Protein AF-A0A9E2GRT7-F1 (afdb_monomer_lite)

pLDDT: mean 91.52, std 11.61, range [44.62, 98.31]

Radius of gyration: 13.32 Å; chains: 1; bounding box: 32×27×40 Å

Structure (mmCIF, N/CA/C/O backbone):
data_AF-A0A9E2GRT7-F1
#
_entry.id   AF-A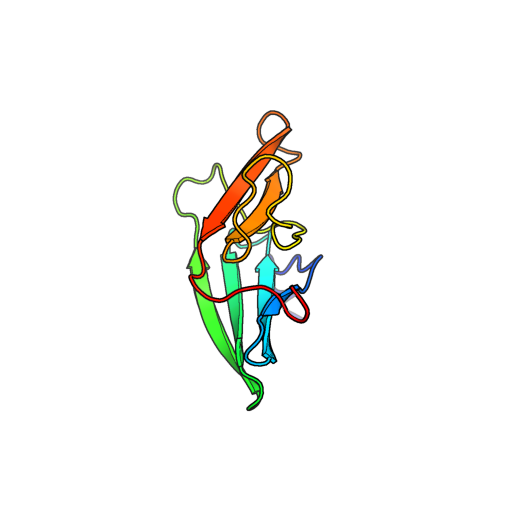0A9E2GRT7-F1
#
loop_
_atom_site.group_PDB
_atom_site.id
_atom_site.type_symbol
_atom_site.label_atom_id
_atom_site.label_alt_id
_atom_site.label_comp_id
_atom_site.label_asym_id
_atom_site.label_entity_id
_atom_site.label_seq_id
_atom_site.pdbx_PDB_ins_code
_atom_site.Cartn_x
_atom_site.Cartn_y
_atom_site.Cartn_z
_atom_site.occupancy
_atom_site.B_iso_or_equiv
_atom_site.auth_seq_id
_atom_site.auth_comp_id
_atom_site.auth_asym_id
_atom_site.auth_atom_id
_atom_site.pdbx_PDB_model_num
ATOM 1 N N . ARG A 1 1 ? 10.953 -20.553 -23.332 1.00 48.09 1 ARG A N 1
ATOM 2 C CA . ARG A 1 1 ? 10.163 -20.373 -22.091 1.00 48.09 1 ARG A CA 1
ATOM 3 C C . ARG A 1 1 ? 10.580 -19.038 -21.504 1.00 48.09 1 ARG A C 1
ATOM 5 O O . ARG A 1 1 ? 11.713 -18.939 -21.064 1.00 48.09 1 ARG A O 1
ATOM 12 N N . VAL A 1 2 ? 9.734 -18.015 -21.602 1.00 44.62 2 VAL A N 1
ATOM 13 C CA . VAL A 1 2 ? 9.986 -16.726 -20.946 1.00 44.62 2 VAL A CA 1
ATOM 14 C C . VAL A 1 2 ? 9.619 -16.920 -19.480 1.00 44.62 2 VAL A C 1
ATOM 16 O O . VAL A 1 2 ? 8.494 -17.322 -19.186 1.00 44.62 2 VAL A O 1
ATOM 19 N N . VAL A 1 3 ? 10.580 -16.751 -18.581 1.00 50.94 3 VAL A N 1
ATOM 20 C CA . VAL A 1 3 ? 10.282 -16.506 -17.169 1.00 50.94 3 VAL A CA 1
ATOM 21 C C . VAL A 1 3 ? 10.001 -15.007 -17.119 1.00 50.94 3 VAL A C 1
ATOM 23 O O . VAL A 1 3 ? 10.875 -14.255 -17.538 1.00 50.94 3 VAL A O 1
ATOM 26 N N . PRO A 1 4 ? 8.793 -14.544 -16.763 1.00 52.09 4 PRO A N 1
ATOM 27 C CA . PRO A 1 4 ? 8.567 -13.118 -16.613 1.00 52.09 4 PRO A CA 1
ATOM 28 C C . PRO A 1 4 ? 9.432 -12.645 -15.446 1.00 52.09 4 PRO A C 1
ATOM 30 O O . PRO A 1 4 ? 9.160 -12.986 -14.293 1.00 52.09 4 PRO A O 1
ATOM 33 N N . ASP A 1 5 ? 10.504 -11.922 -15.747 1.00 61.56 5 ASP A N 1
ATOM 34 C CA . ASP A 1 5 ? 11.259 -11.199 -14.736 1.00 61.56 5 ASP A CA 1
ATOM 35 C C . ASP A 1 5 ? 10.284 -10.205 -14.081 1.00 61.56 5 ASP A C 1
ATOM 37 O O . ASP A 1 5 ? 9.695 -9.370 -14.766 1.00 61.56 5 ASP A O 1
ATOM 41 N N . GLY A 1 6 ? 10.049 -10.323 -12.770 1.00 62.75 6 GLY A N 1
ATOM 42 C CA . GLY A 1 6 ? 9.459 -9.221 -12.000 1.00 62.75 6 GLY A CA 1
ATOM 43 C C . GLY A 1 6 ? 8.170 -9.476 -11.216 1.00 62.75 6 GLY A C 1
ATOM 44 O O . GLY A 1 6 ? 7.659 -8.531 -10.629 1.00 62.75 6 GLY A O 1
ATOM 45 N N . MET A 1 7 ? 7.623 -10.692 -11.123 1.00 68.00 7 MET A N 1
ATOM 46 C CA . MET A 1 7 ? 6.476 -10.938 -10.223 1.00 68.00 7 MET A CA 1
ATOM 47 C C . MET A 1 7 ? 6.887 -11.637 -8.930 1.00 68.00 7 MET A C 1
ATOM 49 O O . MET A 1 7 ? 6.910 -12.863 -8.856 1.00 68.00 7 MET A O 1
ATOM 53 N N . TRP A 1 8 ? 7.197 -10.844 -7.905 1.00 89.06 8 TRP A N 1
ATOM 54 C CA . TRP A 1 8 ? 7.465 -11.300 -6.540 1.00 89.06 8 TRP A CA 1
ATOM 55 C C . TRP A 1 8 ? 6.306 -10.865 -5.641 1.00 89.06 8 TRP A C 1
ATOM 57 O O . TRP A 1 8 ? 6.378 -9.849 -4.948 1.00 89.06 8 TRP A O 1
ATOM 67 N N . LEU A 1 9 ? 5.211 -11.626 -5.730 1.00 90.12 9 LEU A N 1
ATOM 68 C CA . LEU A 1 9 ? 4.031 -11.478 -4.880 1.00 90.12 9 LEU A CA 1
ATOM 69 C C . LEU A 1 9 ? 4.247 -12.270 -3.591 1.00 90.12 9 LEU A C 1
ATOM 71 O O . LEU A 1 9 ? 4.406 -13.490 -3.637 1.00 90.12 9 LEU A O 1
ATOM 75 N N . ASP A 1 10 ? 4.240 -11.588 -2.456 1.00 92.12 10 ASP A N 1
ATOM 76 C CA . ASP A 1 10 ? 4.550 -12.167 -1.145 1.00 92.12 10 ASP A CA 1
ATOM 77 C C . ASP A 1 10 ? 3.492 -11.861 -0.073 1.00 92.12 10 ASP A C 1
ATOM 79 O O . ASP A 1 10 ? 3.576 -12.363 1.048 1.00 92.12 10 ASP A O 1
ATOM 83 N N . ALA A 1 11 ? 2.461 -11.092 -0.426 1.00 94.25 11 ALA A N 1
ATOM 84 C CA . ALA A 1 11 ? 1.304 -10.840 0.416 1.00 94.25 11 ALA A CA 1
ATOM 85 C C . ALA A 1 11 ? 0.016 -10.682 -0.398 1.00 94.25 11 ALA A C 1
ATOM 87 O O . ALA A 1 11 ? 0.012 -10.470 -1.613 1.00 94.25 11 ALA A O 1
ATOM 88 N N . LEU A 1 12 ? -1.096 -10.796 0.320 1.00 95.31 12 LEU A N 1
ATOM 89 C CA . LEU A 1 12 ? -2.441 -10.506 -0.144 1.00 95.31 12 LEU A CA 1
ATOM 90 C C . LEU A 1 12 ? -3.217 -9.966 1.054 1.00 95.31 12 LEU A C 1
ATOM 92 O O . LEU A 1 12 ? -3.291 -10.629 2.087 1.00 95.31 12 LEU A O 1
ATOM 96 N N . VAL A 1 13 ? -3.808 -8.784 0.911 1.00 96.25 13 VAL A N 1
ATOM 97 C CA . VAL A 1 13 ? -4.682 -8.195 1.937 1.00 96.25 13 VAL A CA 1
ATOM 98 C C . VAL A 1 13 ? -6.053 -7.890 1.351 1.00 96.25 13 VAL A C 1
ATOM 100 O O . VAL A 1 13 ? -6.175 -7.616 0.158 1.00 96.25 13 VAL A O 1
ATOM 103 N N . VAL A 1 14 ? -7.095 -7.973 2.179 1.00 97.50 14 VAL A N 1
ATOM 104 C CA . VAL A 1 14 ? -8.497 -7.891 1.735 1.00 97.50 14 VAL A CA 1
ATOM 105 C C . VAL A 1 14 ? -9.179 -6.682 2.361 1.00 97.50 14 VAL A C 1
ATOM 107 O O . VAL A 1 14 ? -9.110 -6.534 3.580 1.00 97.50 14 VAL A O 1
ATOM 110 N N . ASP A 1 15 ? -9.838 -5.836 1.568 1.00 97.81 15 ASP A N 1
ATOM 111 C CA . ASP A 1 15 ? -10.685 -4.759 2.105 1.00 97.81 15 ASP A CA 1
ATOM 112 C C . ASP A 1 15 ? -12.093 -5.250 2.486 1.00 97.81 15 ASP A C 1
ATOM 114 O O . ASP A 1 15 ? -12.505 -6.363 2.153 1.00 97.81 15 ASP A O 1
ATOM 118 N N . ALA A 1 16 ? -12.859 -4.411 3.184 1.00 97.00 16 ALA A N 1
ATOM 119 C CA . ALA A 1 16 ? -14.223 -4.710 3.621 1.00 97.00 16 ALA A CA 1
ATOM 120 C C . ALA A 1 16 ? -15.218 -4.943 2.466 1.00 97.00 16 ALA A C 1
ATOM 122 O O . ALA A 1 16 ? -16.292 -5.504 2.681 1.00 97.00 16 ALA A O 1
ATOM 123 N N . CYS A 1 17 ? -14.874 -4.548 1.237 1.00 97.06 17 CYS A N 1
ATOM 124 C CA . CYS A 1 17 ? -15.660 -4.826 0.035 1.00 97.06 17 CYS A CA 1
ATOM 125 C C . CYS A 1 17 ? -15.237 -6.131 -0.666 1.00 97.06 17 CYS A C 1
ATOM 127 O O . CYS A 1 17 ? -15.800 -6.472 -1.707 1.00 97.06 17 CYS A O 1
ATOM 129 N N . GLY A 1 18 ? -14.250 -6.852 -0.127 1.00 97.50 18 GLY A N 1
ATOM 130 C CA . GLY A 1 18 ? -13.731 -8.100 -0.680 1.00 97.50 18 GLY A CA 1
ATOM 131 C C . GLY A 1 18 ? -12.701 -7.918 -1.796 1.00 97.50 18 GLY A C 1
ATOM 132 O O . GLY A 1 18 ? -12.366 -8.896 -2.461 1.00 97.50 18 GLY A O 1
ATOM 133 N N . ASN A 1 19 ? -12.192 -6.706 -2.046 1.00 98.31 19 ASN A N 1
ATOM 134 C CA . ASN A 1 19 ? -11.101 -6.546 -3.006 1.00 98.31 19 ASN A CA 1
ATOM 135 C C . ASN A 1 19 ? -9.787 -7.014 -2.389 1.00 98.31 19 ASN A C 1
ATOM 137 O O . ASN A 1 19 ? -9.471 -6.681 -1.246 1.00 98.31 19 ASN A O 1
ATOM 141 N N . PHE A 1 20 ? -8.992 -7.716 -3.187 1.00 97.69 20 PHE A N 1
ATOM 142 C CA . PHE A 1 20 ? -7.633 -8.091 -2.835 1.00 97.69 20 PHE A CA 1
ATOM 143 C C . PHE A 1 20 ? -6.642 -7.038 -3.313 1.00 97.69 20 PHE A C 1
ATOM 145 O O . PHE A 1 20 ? -6.740 -6.561 -4.445 1.00 97.69 20 PHE A O 1
ATOM 152 N N . TYR A 1 21 ? -5.656 -6.735 -2.477 1.00 98.00 21 TYR A N 1
ATOM 153 C CA . TYR A 1 21 ? -4.491 -5.933 -2.824 1.00 98.00 21 TYR A CA 1
ATOM 154 C C . TYR A 1 21 ? -3.257 -6.828 -2.780 1.00 98.00 21 TYR A C 1
ATOM 156 O O . TYR A 1 21 ? -3.015 -7.530 -1.797 1.00 98.00 21 TYR A O 1
ATOM 164 N N . LEU A 1 22 ? -2.523 -6.827 -3.886 1.00 97.00 22 LEU A N 1
ATOM 165 C CA . LEU A 1 22 ? -1.441 -7.751 -4.208 1.00 97.00 22 LEU A CA 1
ATOM 166 C C . LEU A 1 22 ? -0.160 -6.934 -4.438 1.00 97.00 22 LEU A C 1
ATOM 168 O O . LEU A 1 22 ? 0.062 -6.447 -5.555 1.00 97.00 22 LEU A O 1
ATOM 172 N N . PRO A 1 23 ? 0.633 -6.687 -3.386 1.00 96.31 23 PRO A N 1
ATOM 173 C CA . PRO A 1 23 ? 1.928 -6.028 -3.498 1.00 96.31 23 PRO A CA 1
ATOM 174 C C . PRO A 1 23 ? 2.903 -6.885 -4.310 1.00 96.31 23 PRO A C 1
ATOM 176 O O . PRO A 1 23 ? 2.935 -8.106 -4.177 1.00 96.31 23 PRO A O 1
ATOM 179 N N . ASN A 1 24 ? 3.690 -6.234 -5.162 1.00 93.69 24 ASN A N 1
ATOM 180 C CA . ASN A 1 24 ? 4.719 -6.855 -5.980 1.00 93.69 24 ASN A CA 1
ATOM 181 C C . ASN A 1 24 ? 6.031 -6.075 -5.866 1.00 93.69 24 ASN A C 1
ATOM 183 O O . ASN A 1 24 ? 6.124 -4.932 -6.332 1.00 93.69 24 ASN A O 1
ATOM 187 N N . SER A 1 25 ? 7.052 -6.726 -5.315 1.00 92.88 25 SER A N 1
ATOM 188 C CA . SER A 1 25 ? 8.360 -6.101 -5.112 1.00 92.88 25 SER A CA 1
ATOM 189 C C . SER A 1 25 ? 9.187 -6.071 -6.392 1.00 92.88 25 SER A C 1
ATOM 191 O O . SER A 1 25 ? 9.892 -5.098 -6.644 1.00 92.88 25 SER A O 1
ATOM 193 N N . GLY A 1 26 ? 9.038 -7.082 -7.251 1.00 90.69 26 GLY A N 1
ATOM 194 C CA . GLY A 1 26 ? 9.798 -7.205 -8.494 1.00 90.69 26 GLY A CA 1
ATOM 195 C C . GLY A 1 26 ? 9.429 -6.166 -9.558 1.00 90.69 26 GLY A C 1
ATOM 196 O O . GLY A 1 26 ? 10.287 -5.790 -10.350 1.00 90.69 26 GLY A O 1
ATOM 197 N N . THR A 1 27 ? 8.183 -5.676 -9.566 1.00 92.06 27 THR A N 1
ATOM 198 C CA . THR A 1 27 ? 7.736 -4.600 -10.473 1.00 92.06 27 THR A CA 1
ATOM 199 C C . THR A 1 27 ? 7.413 -3.294 -9.755 1.00 92.06 27 THR A C 1
ATOM 201 O O . THR A 1 27 ? 6.716 -2.469 -10.336 1.00 92.06 27 THR A O 1
ATOM 204 N N . ALA A 1 28 ? 7.809 -3.121 -8.487 1.00 94.62 28 ALA A N 1
ATOM 205 C CA . ALA A 1 28 ? 7.463 -1.937 -7.691 1.00 94.62 28 ALA A CA 1
ATOM 206 C C . ALA A 1 28 ? 5.980 -1.531 -7.846 1.00 94.62 28 ALA A C 1
ATOM 208 O O . ALA A 1 28 ? 5.641 -0.392 -8.162 1.00 94.62 28 ALA A O 1
ATOM 209 N N . SER A 1 29 ? 5.071 -2.498 -7.697 1.00 95.25 29 SER A N 1
ATOM 210 C CA . SER A 1 29 ? 3.647 -2.321 -8.005 1.00 95.25 29 SER A CA 1
ATOM 211 C C . SER A 1 29 ? 2.746 -2.804 -6.879 1.00 95.25 29 SER A C 1
ATOM 213 O O . SER A 1 29 ? 3.105 -3.682 -6.099 1.00 95.25 29 SER A O 1
ATOM 215 N N . LEU A 1 30 ? 1.527 -2.283 -6.848 1.00 97.12 30 LEU A N 1
ATOM 216 C CA . LEU A 1 30 ? 0.406 -2.810 -6.087 1.00 97.12 30 LEU A CA 1
ATOM 217 C C . LEU A 1 30 ? -0.734 -3.073 -7.066 1.00 97.12 30 LEU A C 1
ATOM 219 O O . LEU A 1 30 ? -1.186 -2.159 -7.757 1.00 97.12 30 LEU A O 1
ATOM 223 N N . TYR A 1 31 ? -1.210 -4.310 -7.135 1.00 97.19 31 TYR A N 1
ATOM 224 C CA . TYR A 1 31 ? -2.381 -4.662 -7.934 1.00 97.19 31 TYR A CA 1
ATOM 225 C C . TYR A 1 31 ? -3.621 -4.716 -7.053 1.00 97.19 31 TYR A C 1
ATOM 227 O O . TYR A 1 31 ? -3.539 -5.077 -5.882 1.00 97.19 31 TYR A O 1
ATOM 235 N N . ARG A 1 32 ? -4.780 -4.402 -7.632 1.00 97.50 32 ARG A N 1
ATOM 236 C CA . ARG A 1 32 ? -6.085 -4.652 -7.018 1.00 97.50 32 ARG A CA 1
ATOM 237 C C . ARG A 1 32 ? -6.848 -5.664 -7.859 1.00 97.50 32 ARG A C 1
ATOM 239 O O . ARG A 1 32 ? -6.956 -5.489 -9.071 1.00 97.50 32 ARG A O 1
ATOM 246 N N . LEU A 1 33 ? -7.397 -6.680 -7.208 1.00 97.94 33 LEU A N 1
ATOM 247 C CA . LEU A 1 33 ? -8.261 -7.697 -7.793 1.00 97.94 33 LEU A CA 1
ATOM 248 C C . LEU A 1 33 ? -9.640 -7.601 -7.136 1.00 97.94 33 LEU A C 1
ATOM 250 O O . LEU A 1 33 ? -9.756 -7.710 -5.917 1.00 97.94 33 LEU A O 1
ATOM 254 N N . SER A 1 34 ? -10.679 -7.350 -7.928 1.00 97.69 34 SER A N 1
ATOM 255 C CA . SER A 1 34 ? -12.056 -7.320 -7.432 1.00 97.69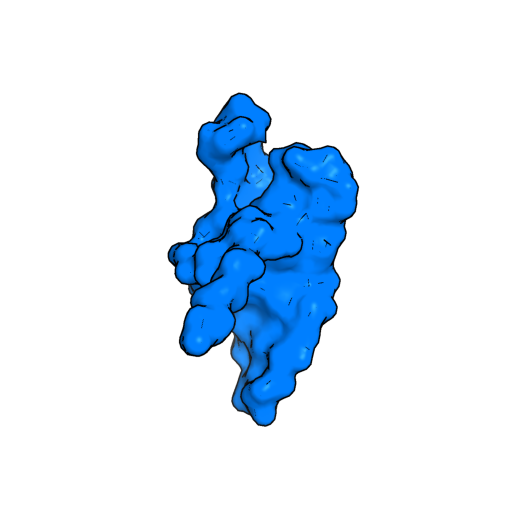 34 SER A CA 1
ATOM 256 C C . SER A 1 34 ? -12.635 -8.731 -7.261 1.00 97.69 34 SER A C 1
ATOM 258 O O . SER A 1 34 ? -12.162 -9.669 -7.910 1.00 97.69 34 SER A O 1
ATOM 260 N N . PRO A 1 35 ? -13.691 -8.894 -6.433 1.00 97.62 35 PRO A N 1
ATOM 261 C CA . PRO A 1 35 ? -14.358 -10.185 -6.227 1.00 97.62 35 PRO A CA 1
ATOM 262 C C . PRO A 1 35 ? -14.880 -10.856 -7.505 1.00 97.62 35 PRO A C 1
ATOM 264 O O . PRO A 1 35 ? -15.044 -12.071 -7.539 1.00 97.62 35 PRO A O 1
ATOM 267 N N . ASP A 1 36 ? -15.133 -10.080 -8.564 1.00 97.81 36 ASP A N 1
ATOM 268 C CA . ASP A 1 36 ? -15.555 -10.577 -9.880 1.00 97.81 36 ASP A CA 1
ATOM 269 C C . ASP A 1 36 ? -14.386 -11.085 -10.751 1.00 97.81 36 ASP A C 1
ATOM 271 O O . ASP A 1 36 ? -14.579 -11.417 -11.921 1.00 97.81 36 ASP A O 1
ATOM 275 N N . GLY A 1 37 ? -13.171 -11.147 -10.198 1.00 96.00 37 GLY A N 1
ATOM 276 C CA . GLY A 1 37 ? -11.989 -11.688 -10.862 1.00 96.00 37 GLY A CA 1
ATOM 277 C C . GLY A 1 37 ? -11.234 -10.694 -11.748 1.00 96.00 37 GLY A C 1
ATOM 278 O O . GLY A 1 37 ? -10.296 -11.096 -12.438 1.00 96.00 37 GLY A O 1
ATOM 279 N N . ARG A 1 38 ? -11.595 -9.405 -11.756 1.00 96.94 38 ARG A N 1
ATOM 280 C CA . ARG A 1 38 ? -10.896 -8.392 -12.565 1.00 96.94 38 ARG A CA 1
ATOM 281 C C . ARG A 1 38 ? -9.712 -7.795 -11.815 1.00 96.94 38 ARG A C 1
ATOM 283 O O . ARG A 1 38 ? -9.873 -7.178 -10.764 1.00 96.94 38 ARG A O 1
ATOM 290 N N . SER A 1 39 ? -8.516 -7.936 -12.380 1.00 95.81 39 SER A N 1
ATOM 291 C CA . SER A 1 39 ? -7.306 -7.303 -11.858 1.00 95.81 39 SER A CA 1
ATOM 292 C C . SER A 1 39 ? -6.991 -5.995 -12.581 1.00 95.81 39 SER A C 1
ATOM 294 O O . SER A 1 39 ? -7.287 -5.816 -13.764 1.00 95.81 39 SER A O 1
ATOM 296 N N . ARG A 1 40 ? -6.366 -5.065 -11.861 1.00 95.69 40 ARG A N 1
ATOM 297 C CA . ARG A 1 40 ? -5.765 -3.852 -12.420 1.00 95.69 40 ARG A CA 1
ATOM 298 C C . ARG A 1 40 ? -4.540 -3.441 -11.616 1.00 95.69 40 ARG A C 1
ATOM 300 O O . ARG A 1 40 ? -4.465 -3.719 -10.418 1.00 95.69 40 ARG A O 1
ATOM 307 N N . LEU A 1 41 ? -3.618 -2.732 -12.259 1.00 96.00 41 LEU A N 1
ATOM 308 C CA . LEU A 1 41 ? -2.602 -1.970 -11.542 1.00 96.00 41 LEU A CA 1
ATOM 309 C C . LEU A 1 41 ? -3.318 -0.907 -10.699 1.00 96.00 41 LEU A C 1
ATOM 311 O O . LEU A 1 41 ? -4.113 -0.125 -11.222 1.00 96.00 41 LEU A O 1
ATOM 315 N N . TYR A 1 42 ? -3.096 -0.933 -9.390 1.00 97.06 42 TYR A N 1
ATOM 316 C CA . TYR A 1 42 ? -3.658 0.038 -8.457 1.00 97.06 42 TYR A CA 1
ATOM 317 C C . TYR A 1 42 ? -2.677 1.182 -8.211 1.00 97.06 42 TYR A C 1
ATOM 319 O O . TYR A 1 42 ? -3.076 2.343 -8.204 1.00 97.06 42 TYR A O 1
ATOM 327 N N . HIS A 1 43 ? -1.398 0.849 -8.053 1.00 97.44 43 HIS A N 1
ATOM 328 C CA . HIS A 1 43 ? -0.326 1.816 -7.880 1.00 97.44 43 HIS A CA 1
ATOM 329 C C . HIS A 1 43 ? 0.999 1.260 -8.413 1.00 97.44 43 HIS A C 1
ATOM 331 O O . HIS A 1 43 ? 1.221 0.050 -8.369 1.00 97.44 43 HIS A O 1
ATOM 337 N N . HIS A 1 44 ? 1.870 2.142 -8.892 1.00 95.81 44 HIS A N 1
ATOM 338 C CA . HIS A 1 44 ? 3.250 1.842 -9.265 1.00 95.81 44 HIS A CA 1
ATOM 339 C C . HIS A 1 44 ? 4.151 2.923 -8.667 1.00 95.81 44 HIS A C 1
ATOM 341 O O . HIS A 1 44 ? 3.807 4.104 -8.732 1.00 95.81 44 HIS A O 1
ATOM 347 N N . TRP A 1 45 ? 5.269 2.518 -8.070 1.00 94.75 45 TRP A N 1
ATOM 348 C CA . TRP A 1 45 ? 6.253 3.436 -7.504 1.00 94.75 45 TRP A CA 1
ATOM 349 C C . TRP A 1 45 ? 7.362 3.689 -8.530 1.00 94.75 45 TRP A C 1
ATOM 351 O O . TRP A 1 45 ? 8.231 2.850 -8.748 1.00 94.75 45 TRP A O 1
ATOM 361 N N . ASP A 1 46 ? 7.334 4.865 -9.158 1.00 93.12 46 ASP A N 1
ATOM 362 C CA . ASP A 1 46 ? 8.296 5.251 -10.205 1.00 93.12 46 ASP A CA 1
ATOM 363 C C . ASP A 1 46 ? 9.635 5.779 -9.656 1.00 93.12 46 ASP A C 1
ATOM 365 O O . ASP A 1 46 ? 10.585 5.978 -10.411 1.00 93.12 46 ASP A O 1
ATOM 369 N N . ASP A 1 47 ? 9.727 6.030 -8.347 1.00 90.12 47 ASP A N 1
ATOM 370 C CA . ASP A 1 47 ? 10.903 6.643 -7.714 1.00 90.12 47 ASP A CA 1
ATOM 371 C C . ASP A 1 47 ? 12.089 5.677 -7.533 1.00 90.12 47 ASP A C 1
ATOM 373 O O . ASP A 1 47 ? 13.199 6.101 -7.195 1.00 90.12 47 ASP A O 1
ATOM 377 N N . GLY A 1 48 ? 11.864 4.378 -7.753 1.00 86.81 48 GLY A N 1
ATOM 378 C CA . GLY A 1 48 ? 12.851 3.318 -7.547 1.00 86.81 48 GLY A CA 1
ATOM 379 C C . GLY A 1 48 ? 13.282 3.138 -6.088 1.00 86.81 48 GLY A C 1
ATOM 380 O O . GLY A 1 48 ? 14.241 2.416 -5.825 1.00 86.81 48 GLY A O 1
ATOM 381 N N . GLN A 1 49 ? 12.616 3.806 -5.145 1.00 89.62 49 GLN A N 1
ATOM 382 C CA . GLN A 1 49 ? 12.891 3.729 -3.712 1.00 89.62 49 GLN A CA 1
ATOM 383 C C . GLN A 1 49 ? 11.861 2.863 -2.997 1.00 89.62 49 GLN A C 1
ATOM 385 O O . GLN A 1 49 ? 12.217 2.126 -2.079 1.00 89.62 49 GLN A O 1
ATOM 390 N N . LYS A 1 50 ? 10.592 2.957 -3.400 1.00 95.31 50 LYS A N 1
ATOM 391 C CA . LYS A 1 50 ? 9.480 2.235 -2.780 1.00 95.31 50 LYS A CA 1
ATOM 392 C C . LYS A 1 50 ? 8.958 1.131 -3.688 1.00 95.31 50 LYS A C 1
ATOM 394 O O . LYS A 1 50 ? 9.107 1.173 -4.904 1.00 95.31 50 LYS A O 1
ATOM 399 N N . TYR A 1 51 ? 8.357 0.118 -3.082 1.00 95.00 51 TYR A N 1
ATOM 400 C CA . TYR A 1 51 ? 7.786 -1.022 -3.791 1.00 95.00 51 TYR A CA 1
ATOM 401 C C . TYR A 1 51 ? 6.706 -1.699 -2.944 1.00 95.00 51 TYR A C 1
ATOM 403 O O . TYR A 1 51 ? 6.612 -1.499 -1.732 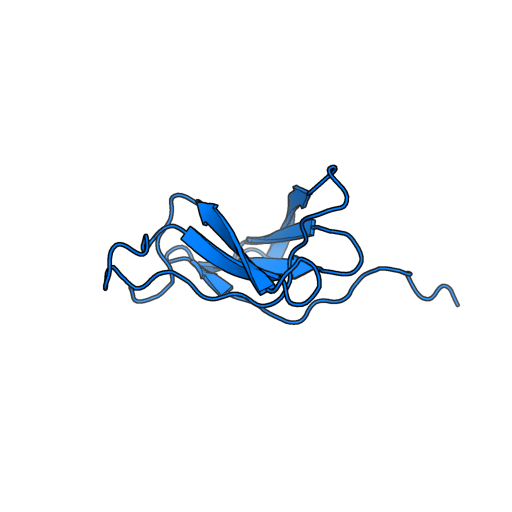1.00 95.00 51 TYR A O 1
ATOM 411 N N . GLY A 1 52 ? 5.880 -2.532 -3.576 1.00 95.06 52 GLY A N 1
ATOM 412 C CA . GLY A 1 52 ? 4.950 -3.379 -2.838 1.00 95.06 52 GLY A CA 1
ATOM 413 C C . GLY A 1 52 ? 5.716 -4.545 -2.224 1.00 95.06 52 GLY A C 1
ATOM 414 O O . GLY A 1 52 ? 6.386 -5.261 -2.954 1.00 95.06 52 GLY A O 1
ATOM 415 N N . HIS A 1 53 ? 5.634 -4.754 -0.913 1.00 94.94 53 HIS A N 1
ATOM 416 C CA . HIS A 1 53 ? 6.247 -5.911 -0.254 1.00 94.94 53 HIS A CA 1
ATOM 417 C C . HIS A 1 53 ? 5.589 -6.161 1.095 1.00 94.94 53 HIS A C 1
ATOM 419 O O . HIS A 1 53 ? 5.517 -5.252 1.930 1.00 94.94 53 HIS A O 1
ATOM 425 N N . GLY A 1 54 ? 5.108 -7.384 1.311 1.00 95.31 54 GLY A N 1
ATOM 426 C CA . GLY A 1 54 ? 4.296 -7.702 2.478 1.00 95.31 54 GLY A CA 1
ATOM 427 C C . GLY A 1 54 ? 3.055 -6.804 2.580 1.00 95.31 54 GLY A C 1
ATOM 428 O O . GLY A 1 54 ? 2.706 -6.070 1.660 1.00 95.31 54 GLY A O 1
ATOM 429 N N . GLY A 1 55 ? 2.385 -6.820 3.724 1.00 95.12 55 GLY A N 1
ATOM 430 C CA . GLY A 1 55 ? 1.336 -5.846 4.004 1.00 95.12 55 GLY A CA 1
ATOM 431 C C . GLY A 1 55 ? 0.347 -6.331 5.045 1.00 95.12 55 GLY A C 1
ATOM 432 O O . GLY A 1 55 ? -0.038 -7.496 5.038 1.00 95.12 55 GLY A O 1
ATOM 433 N N . ASP A 1 56 ? -0.087 -5.421 5.908 1.00 95.69 56 ASP A N 1
ATOM 434 C CA . ASP A 1 56 ? -1.295 -5.585 6.714 1.00 95.69 56 ASP A CA 1
ATOM 435 C C . ASP A 1 56 ? -2.030 -4.242 6.802 1.00 95.69 56 ASP A C 1
ATOM 437 O O . ASP A 1 56 ? -1.455 -3.173 6.569 1.00 95.69 56 ASP A O 1
ATOM 441 N N . TRP A 1 57 ? -3.316 -4.293 7.116 1.00 96.88 57 TRP A N 1
ATOM 442 C CA . TRP A 1 57 ? -4.113 -3.106 7.390 1.00 96.88 57 TRP A CA 1
ATOM 443 C C . TRP A 1 57 ? -3.661 -2.435 8.690 1.00 96.88 57 TRP A C 1
ATOM 445 O O . TRP A 1 57 ? -3.126 -3.088 9.590 1.00 96.88 57 TRP A O 1
ATOM 455 N N . GLY A 1 58 ? -3.937 -1.143 8.853 1.00 95.31 58 GLY A N 1
ATOM 456 C CA . GLY A 1 58 ? -3.873 -0.529 10.180 1.00 95.31 58 GLY A CA 1
ATOM 457 C C . GLY A 1 58 ? -4.998 -1.013 11.102 1.00 95.31 58 GLY A C 1
ATOM 458 O O . GLY A 1 58 ? -5.994 -1.597 10.669 1.00 95.31 58 GLY A O 1
ATOM 459 N N . VAL A 1 59 ? -4.820 -0.800 12.408 1.00 91.69 59 VAL A N 1
ATOM 460 C CA . VAL A 1 59 ? -5.695 -1.325 13.480 1.00 91.69 59 VAL A CA 1
ATOM 461 C C . VAL A 1 59 ? -6.320 -0.236 14.366 1.00 91.69 59 VAL A C 1
ATOM 463 O O . VAL A 1 59 ? -6.785 -0.550 15.457 1.00 91.69 59 VAL A O 1
ATOM 466 N N . ALA A 1 60 ? -6.292 1.045 13.975 1.00 89.38 60 ALA A N 1
ATOM 467 C CA . ALA A 1 60 ? -6.673 2.221 14.789 1.00 89.38 60 ALA A CA 1
ATOM 468 C C . ALA A 1 60 ? -5.835 2.458 16.064 1.00 89.38 60 ALA A C 1
ATOM 470 O O . ALA A 1 60 ? -5.709 3.597 16.521 1.00 89.38 60 ALA A O 1
ATOM 471 N N . ALA A 1 61 ? -5.230 1.421 16.646 1.00 90.19 61 ALA A N 1
ATOM 472 C CA . ALA A 1 61 ? -4.325 1.551 17.778 1.00 90.19 61 ALA A CA 1
ATOM 473 C C . ALA A 1 61 ? -3.138 2.448 17.404 1.00 90.19 61 ALA A C 1
ATOM 475 O O . ALA A 1 61 ? -2.617 2.350 16.301 1.00 90.19 61 ALA A O 1
ATOM 476 N N . GLY A 1 62 ? -2.715 3.341 18.300 1.00 89.69 62 GLY A N 1
ATOM 477 C CA . GLY A 1 62 ? -1.530 4.181 18.076 1.00 89.69 62 GLY A CA 1
ATOM 478 C C . GLY A 1 62 ? -1.610 5.145 16.882 1.00 89.69 62 GLY A C 1
ATOM 479 O O . GLY A 1 62 ? -0.574 5.648 16.464 1.00 89.69 62 GLY A O 1
ATOM 480 N N . GLY A 1 63 ? -2.805 5.404 16.334 1.00 92.00 63 GLY A N 1
ATOM 481 C CA . GLY A 1 63 ? -3.001 6.313 15.198 1.00 92.00 63 GLY A CA 1
ATOM 482 C C . GLY A 1 63 ? -2.870 5.665 13.815 1.00 92.00 63 GLY A C 1
ATOM 483 O O . GLY A 1 63 ? -3.007 6.367 12.816 1.00 92.00 63 GLY A O 1
ATOM 484 N N . TRP A 1 64 ? -2.652 4.347 13.734 1.00 94.44 64 TRP A N 1
ATOM 485 C CA . TRP A 1 64 ? -2.614 3.621 12.461 1.00 94.44 64 TRP A CA 1
ATOM 486 C C . TRP A 1 64 ? -3.991 3.626 11.789 1.00 94.44 64 TRP A C 1
ATOM 488 O O . TRP A 1 64 ? -4.975 3.163 12.371 1.00 94.44 64 TRP A O 1
ATOM 498 N N . ARG A 1 65 ? -4.075 4.116 10.553 1.00 96.69 65 ARG A N 1
ATOM 499 C CA . ARG A 1 65 ? -5.338 4.246 9.823 1.00 96.69 65 ARG A CA 1
ATOM 500 C C . ARG A 1 65 ? -5.912 2.881 9.461 1.00 96.69 65 ARG A C 1
ATOM 502 O O . ARG A 1 65 ? -5.213 2.033 8.920 1.00 96.69 65 ARG A O 1
ATOM 509 N N . THR A 1 66 ? -7.203 2.674 9.693 1.00 96.00 66 THR A N 1
ATOM 510 C CA . THR A 1 66 ? -7.870 1.415 9.318 1.00 96.00 66 THR A CA 1
ATOM 511 C C . THR A 1 66 ? -8.085 1.280 7.813 1.00 96.00 66 THR A C 1
ATOM 513 O O . THR A 1 66 ? -8.244 0.163 7.330 1.00 96.00 66 THR A O 1
ATOM 516 N N . ASP A 1 67 ? -8.039 2.391 7.073 1.00 97.38 67 ASP A N 1
ATOM 517 C CA . ASP A 1 67 ? -8.210 2.476 5.619 1.00 97.38 67 ASP A CA 1
ATOM 518 C C . ASP A 1 67 ? -6.885 2.528 4.838 1.00 97.38 67 ASP A C 1
ATOM 520 O O . ASP A 1 67 ? -6.871 2.916 3.664 1.00 97.38 67 ASP A O 1
ATOM 524 N N . ALA A 1 68 ? -5.774 2.156 5.480 1.00 98.06 68 ALA A N 1
ATOM 525 C CA . ALA A 1 68 ? -4.455 2.098 4.867 1.00 98.06 68 ALA A CA 1
ATOM 526 C C . ALA A 1 68 ? -3.798 0.721 5.019 1.00 98.06 68 ALA A C 1
ATOM 528 O O . ALA A 1 68 ? -3.958 0.041 6.036 1.00 98.06 68 ALA A O 1
ATOM 529 N N . ILE A 1 69 ? -3.027 0.346 3.998 1.00 97.81 69 ILE A N 1
ATOM 530 C CA . ILE A 1 69 ? -2.166 -0.838 3.980 1.00 97.81 69 ILE A CA 1
ATOM 531 C C . ILE A 1 69 ? -0.739 -0.386 4.285 1.00 97.81 69 ILE A C 1
ATOM 533 O O . ILE A 1 69 ? -0.219 0.520 3.631 1.00 97.81 69 ILE A O 1
ATOM 537 N N . TYR A 1 70 ? -0.095 -1.041 5.245 1.00 97.56 70 TYR A N 1
ATOM 538 C CA . TYR A 1 70 ? 1.270 -0.747 5.662 1.00 97.56 70 TYR A CA 1
ATOM 539 C C . TYR A 1 70 ? 2.220 -1.822 5.148 1.00 97.56 70 TYR A C 1
ATOM 541 O O . TYR A 1 70 ? 2.147 -2.976 5.567 1.00 97.56 70 TYR A O 1
ATOM 549 N N . MET A 1 71 ? 3.104 -1.445 4.225 1.00 97.56 71 MET A N 1
ATOM 550 C CA . MET A 1 71 ? 4.002 -2.362 3.518 1.00 97.56 71 MET A CA 1
ATOM 551 C C . MET A 1 71 ? 5.448 -2.150 3.983 1.00 97.56 71 MET A C 1
ATOM 553 O O . MET A 1 71 ? 6.022 -1.089 3.707 1.00 97.56 71 MET A O 1
ATOM 557 N N . PRO A 1 72 ? 6.055 -3.109 4.704 1.00 96.88 72 PRO A N 1
ATOM 558 C CA . PRO A 1 72 ? 7.431 -2.985 5.170 1.00 96.88 72 PRO A CA 1
ATOM 559 C C . PRO A 1 72 ? 8.413 -2.954 4.001 1.00 96.88 72 PRO A C 1
ATOM 561 O O . PRO A 1 72 ? 8.304 -3.737 3.060 1.00 96.88 72 PRO A O 1
ATOM 564 N N . GLN A 1 73 ? 9.412 -2.088 4.109 1.00 96.50 73 GLN A N 1
ATOM 565 C CA . GLN A 1 73 ? 10.448 -1.893 3.107 1.00 96.50 73 GLN A CA 1
ATOM 566 C C . GLN A 1 73 ? 11.810 -2.324 3.693 1.00 96.50 73 GLN A C 1
ATOM 568 O O . GLN A 1 73 ? 12.580 -1.511 4.212 1.00 96.50 73 GLN A O 1
ATOM 573 N N . PRO A 1 74 ? 12.140 -3.629 3.685 1.00 93.50 74 PRO A N 1
ATOM 574 C CA . PRO A 1 74 ? 13.378 -4.126 4.295 1.00 93.50 74 PRO A CA 1
ATOM 575 C C . PRO A 1 74 ? 14.652 -3.563 3.645 1.00 93.50 74 PRO A C 1
ATOM 577 O O .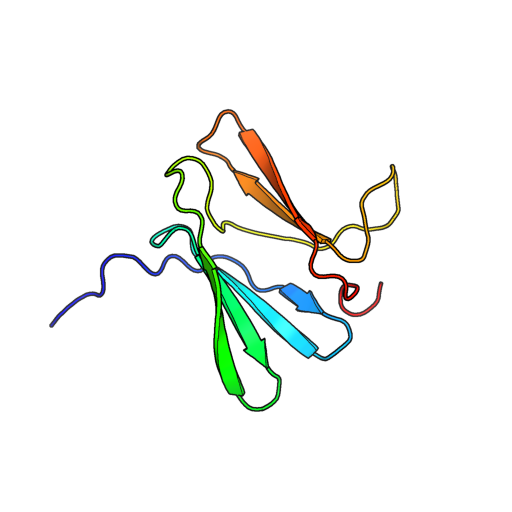 PRO A 1 74 ? 15.693 -3.497 4.300 1.00 93.50 74 PRO A O 1
ATOM 580 N N . TYR A 1 75 ? 14.567 -3.141 2.381 1.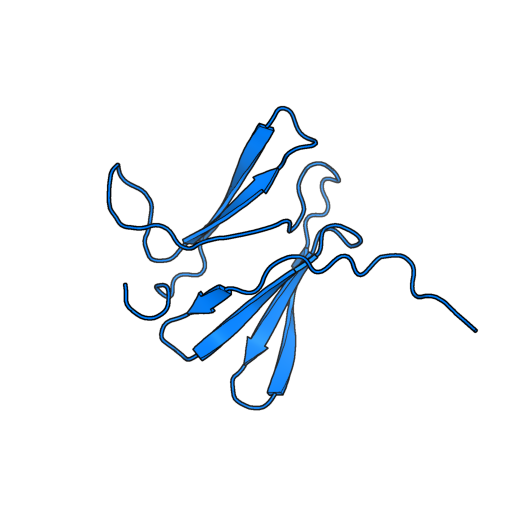00 91.38 75 TYR A N 1
ATOM 581 C CA . TYR A 1 75 ? 15.715 -2.706 1.580 1.00 91.38 75 TYR A CA 1
ATOM 582 C C . TYR A 1 75 ? 15.935 -1.183 1.525 1.00 91.38 75 TYR A C 1
ATOM 584 O O . TYR A 1 75 ? 16.845 -0.747 0.829 1.00 91.38 75 TYR A O 1
ATOM 592 N N . ASP A 1 76 ? 15.167 -0.372 2.269 1.00 92.62 76 ASP A N 1
ATOM 593 C CA . ASP A 1 76 ? 15.240 1.100 2.187 1.00 92.62 76 ASP A CA 1
ATOM 594 C C . ASP A 1 76 ? 15.471 1.808 3.535 1.00 92.62 76 ASP A C 1
ATOM 596 O O . ASP A 1 76 ? 14.884 2.846 3.833 1.00 92.62 76 ASP A O 1
ATOM 600 N N . ASN A 1 77 ? 16.365 1.257 4.361 1.00 93.81 77 ASN A N 1
ATOM 601 C CA . ASN A 1 77 ? 16.562 1.681 5.754 1.00 93.81 77 ASN A CA 1
ATOM 602 C C . ASN A 1 77 ? 15.395 1.281 6.682 1.00 93.81 77 ASN A C 1
ATOM 604 O O . ASN A 1 77 ? 15.169 1.913 7.714 1.00 93.81 77 ASN A O 1
ATOM 608 N N . LYS A 1 78 ? 14.706 0.177 6.350 1.00 94.81 78 LYS A N 1
ATOM 609 C CA . LYS A 1 78 ? 13.659 -0.461 7.170 1.00 94.81 78 LYS A CA 1
ATOM 610 C C . LYS A 1 78 ? 12.451 0.448 7.397 1.00 94.81 78 LYS A C 1
ATOM 612 O O . LYS A 1 78 ? 11.891 0.470 8.495 1.00 94.81 78 LYS A O 1
ATOM 617 N N . THR A 1 79 ? 12.070 1.220 6.383 1.00 96.31 79 THR A N 1
ATOM 618 C CA . THR A 1 79 ? 10.882 2.068 6.481 1.00 96.31 79 THR A CA 1
ATOM 619 C C . THR A 1 79 ? 9.608 1.265 6.211 1.00 96.31 79 THR A C 1
ATOM 621 O O . THR A 1 79 ? 9.636 0.052 5.986 1.00 96.31 79 THR A O 1
ATOM 624 N N . VAL A 1 80 ? 8.462 1.937 6.276 1.00 96.62 80 VAL A N 1
ATOM 625 C CA . VAL A 1 80 ? 7.152 1.373 5.953 1.00 96.62 80 VAL A CA 1
ATOM 626 C C . VAL A 1 80 ? 6.460 2.336 5.000 1.00 96.62 80 VAL A C 1
ATOM 628 O O . VAL A 1 80 ? 6.450 3.544 5.240 1.00 96.62 80 VAL A O 1
ATOM 631 N N . VAL A 1 81 ? 5.881 1.808 3.925 1.00 97.19 81 VAL A N 1
ATOM 632 C CA . VAL A 1 81 ? 4.973 2.568 3.063 1.00 97.19 81 VAL A CA 1
ATOM 633 C C . VAL A 1 81 ? 3.576 2.506 3.657 1.00 97.19 81 VAL A C 1
ATOM 635 O O . VAL A 1 81 ? 3.049 1.419 3.878 1.00 97.19 81 VAL A O 1
ATOM 638 N N . GLU A 1 82 ? 2.968 3.667 3.870 1.00 97.38 82 GLU A N 1
ATOM 639 C CA . GLU A 1 82 ? 1.541 3.802 4.146 1.00 97.38 82 GLU A CA 1
ATOM 640 C C . GLU A 1 82 ? 0.793 4.048 2.832 1.00 97.38 82 GLU A C 1
ATOM 642 O O . GLU A 1 82 ? 0.963 5.083 2.189 1.00 97.38 82 GLU A O 1
ATOM 647 N N . MET A 1 83 ? -0.042 3.095 2.425 1.00 97.56 83 MET A N 1
ATOM 648 C CA . MET A 1 83 ? -0.903 3.211 1.252 1.00 97.56 83 MET A CA 1
ATOM 649 C C . MET A 1 83 ? -2.345 3.422 1.699 1.00 97.56 83 MET A C 1
ATO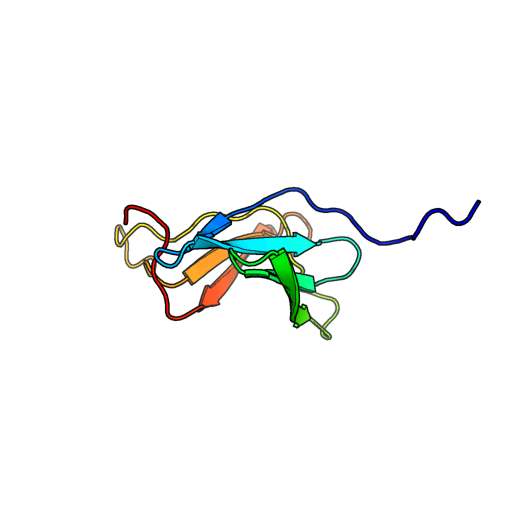M 651 O O . MET A 1 83 ? -3.033 2.461 2.037 1.00 97.56 83 MET A O 1
ATOM 655 N N . VAL A 1 84 ? -2.814 4.670 1.690 1.00 97.56 84 VAL A N 1
ATOM 656 C CA . VAL A 1 84 ? -4.213 4.989 2.005 1.00 97.56 84 VAL A CA 1
ATOM 657 C C . VAL A 1 84 ? -5.103 4.570 0.837 1.00 97.56 84 VAL A C 1
ATOM 659 O O . VAL A 1 84 ? -5.033 5.125 -0.259 1.00 97.56 84 VAL A O 1
ATOM 662 N N . VAL A 1 85 ? -5.950 3.575 1.080 1.00 96.25 85 VAL A N 1
ATOM 663 C CA . VAL A 1 85 ? -6.905 3.027 0.108 1.00 96.25 85 VAL A CA 1
ATOM 664 C C . VAL A 1 85 ? -8.278 3.691 0.247 1.00 96.25 85 VAL A C 1
ATOM 666 O O . VAL A 1 85 ? -9.026 3.774 -0.726 1.00 96.25 85 VAL A O 1
ATOM 669 N N . GLY A 1 86 ? -8.613 4.186 1.443 1.00 96.62 86 GLY A N 1
ATOM 670 C CA . GLY A 1 86 ? -9.901 4.831 1.730 1.00 96.62 86 GLY A CA 1
ATOM 671 C C . GLY A 1 86 ? -11.048 3.852 2.009 1.00 96.62 86 GLY A C 1
ATOM 672 O O . GLY A 1 86 ? -12.182 4.280 2.211 1.00 96.62 86 GLY A O 1
ATOM 673 N N . ILE A 1 87 ? -10.765 2.546 2.033 1.00 95.88 87 ILE A N 1
ATOM 674 C CA . ILE A 1 87 ? -11.689 1.480 2.437 1.00 95.88 87 ILE A CA 1
ATOM 675 C C . ILE A 1 87 ? -10.999 0.688 3.551 1.00 95.88 87 ILE A C 1
ATOM 677 O O . ILE A 1 87 ? -9.826 0.349 3.381 1.00 95.88 87 ILE A O 1
ATOM 681 N N . PRO A 1 88 ? -11.676 0.400 4.676 1.00 95.81 88 PRO A N 1
ATOM 682 C CA . PRO A 1 88 ? -11.068 -0.350 5.762 1.00 95.81 88 PRO A CA 1
ATOM 683 C C . PRO A 1 88 ? -10.769 -1.800 5.373 1.00 95.81 88 PRO A C 1
ATOM 685 O O . PRO A 1 88 ? -11.405 -2.368 4.479 1.00 95.81 88 PRO A O 1
ATOM 688 N N . GLY A 1 89 ? -9.824 -2.411 6.085 1.00 95.06 89 GLY A N 1
ATOM 689 C CA . GLY A 1 89 ? -9.556 -3.843 5.989 1.00 95.06 89 GLY A CA 1
ATOM 690 C C . GLY A 1 89 ? -10.755 -4.711 6.370 1.00 95.06 89 GLY A C 1
ATOM 691 O O . GLY A 1 89 ? -11.617 -4.312 7.152 1.00 95.06 89 GLY A O 1
ATOM 692 N N . ALA A 1 90 ? -10.814 -5.927 5.829 1.00 88.56 90 ALA A N 1
ATOM 693 C CA . ALA A 1 90 ? -11.865 -6.878 6.169 1.00 88.56 90 ALA A CA 1
ATOM 694 C C . ALA A 1 90 ? -11.870 -7.182 7.682 1.00 88.56 90 ALA A C 1
ATOM 696 O O . ALA A 1 90 ? -10.870 -7.631 8.241 1.00 88.56 90 ALA A O 1
ATOM 697 N N . GLY A 1 91 ? -13.015 -6.959 8.334 1.00 73.12 91 GLY A N 1
ATOM 698 C CA . GLY A 1 91 ? -13.208 -7.264 9.756 1.00 73.12 91 GLY A CA 1
ATOM 699 C C . GLY A 1 91 ? -12.566 -6.274 10.735 1.00 73.12 91 GLY A C 1
ATOM 700 O O . GLY A 1 91 ? -12.340 -6.657 11.884 1.00 73.12 91 GLY A O 1
ATOM 701 N N . ARG A 1 92 ? -12.263 -5.042 10.304 1.00 62.94 92 ARG A N 1
ATOM 702 C CA . ARG A 1 92 ? -11.743 -3.962 11.156 1.00 62.94 92 ARG A CA 1
ATOM 703 C C . ARG A 1 92 ? -12.590 -2.697 11.092 1.00 62.94 92 ARG A C 1
ATOM 705 O O . ARG A 1 92 ? -13.229 -2.464 10.043 1.00 62.94 92 ARG A O 1
#

Foldseek 3Di:
DDDPQWADFDEWFAFQQGWIWTWTARQLFIWIAHPVGDIDTPDHDPPVQHTAAYWDAFDPPPNGDQQWIWGFDPPRVGDIDTGRNVTGTHPD

Sequence (92 aa):
RVVPDGMWLDALVVDACGNFYLPNSGTASLYRLSPDGRSRLYHHWDDGQKYGHGGDWGVAAGGWRTDAIYMPQPYDNKTVVEMVVGIPGAGR

Secondary structure (DSSP, 8-state):
----TT--B---EEBTT--EEEEETTTTEEEEE-TTS-EEEEEE-TTSS----S-EE--SGGG--TTEEEEEETTTTSEEEEEE-SSPBTT-